Protein AF-A0A7R9WNZ3-F1 (afdb_monomer_lite)

pLDDT: mean 97.0, std 3.62, range [69.5, 98.88]

Structure (mmCIF, N/CA/C/O backbone):
data_AF-A0A7R9WNZ3-F1
#
_entry.id   AF-A0A7R9WNZ3-F1
#
loop_
_atom_site.group_PDB
_atom_site.id
_atom_site.type_symbol
_atom_site.label_atom_id
_atom_site.label_alt_id
_atom_site.label_comp_id
_atom_site.label_asym_id
_atom_site.label_entity_id
_atom_site.label_seq_id
_atom_site.pdbx_PDB_ins_code
_atom_site.Cartn_x
_atom_site.Cartn_y
_atom_site.Cartn_z
_atom_site.occupancy
_atom_site.B_iso_or_equiv
_atom_site.auth_seq_id
_atom_site.auth_comp_id
_atom_site.auth_asym_id
_atom_site.auth_atom_id
_atom_site.pdbx_PDB_model_num
ATOM 1 N N . THR A 1 1 ? -7.523 -6.707 -16.671 1.00 76.31 1 THR A N 1
ATOM 2 C CA . THR A 1 1 ? -6.970 -6.087 -15.456 1.00 76.31 1 THR A CA 1
ATOM 3 C C . THR A 1 1 ? -7.722 -6.603 -14.264 1.00 76.31 1 THR A C 1
ATOM 5 O O . THR A 1 1 ? -8.931 -6.404 -14.202 1.00 76.31 1 THR A O 1
ATOM 8 N N . VAL A 1 2 ? -7.025 -7.262 -13.347 1.00 92.69 2 VAL A N 1
ATOM 9 C CA . VAL A 1 2 ? -7.591 -7.747 -12.084 1.00 92.69 2 VAL A CA 1
ATOM 10 C C . VAL A 1 2 ? -7.198 -6.771 -10.981 1.00 92.69 2 VAL A C 1
ATOM 12 O O . VAL A 1 2 ? -6.026 -6.413 -10.869 1.00 92.69 2 VAL A O 1
ATOM 15 N N . LEU A 1 3 ? -8.175 -6.308 -10.199 1.00 97.06 3 LEU A N 1
ATOM 16 C CA . LEU A 1 3 ? -7.930 -5.499 -9.007 1.00 97.06 3 LEU A CA 1
ATOM 17 C C . LEU A 1 3 ? -7.973 -6.398 -7.770 1.00 97.06 3 LEU A C 1
ATOM 19 O O . LEU A 1 3 ? -8.998 -7.020 -7.504 1.00 97.06 3 LEU A O 1
ATOM 23 N N . THR A 1 4 ? -6.895 -6.397 -6.993 1.00 97.94 4 THR A N 1
ATOM 24 C CA . THR A 1 4 ? -6.799 -7.127 -5.727 1.00 97.94 4 THR A CA 1
ATOM 25 C C . THR A 1 4 ? -6.650 -6.146 -4.573 1.00 97.94 4 THR A C 1
ATOM 27 O O . THR A 1 4 ? -5.689 -5.377 -4.514 1.00 97.94 4 THR A O 1
ATOM 30 N N . VAL A 1 5 ? -7.586 -6.188 -3.627 1.00 98.50 5 VAL A N 1
ATOM 31 C CA . VAL A 1 5 ? -7.481 -5.429 -2.377 1.00 98.50 5 VAL A CA 1
ATOM 32 C C . VAL A 1 5 ? -6.690 -6.255 -1.366 1.00 98.50 5 VAL A C 1
ATOM 34 O O . VAL A 1 5 ? -7.011 -7.418 -1.130 1.00 98.50 5 VAL A O 1
ATOM 37 N N . VAL A 1 6 ? -5.647 -5.665 -0.784 1.00 98.69 6 VAL A N 1
ATOM 38 C CA . VAL A 1 6 ? -4.753 -6.323 0.177 1.00 98.69 6 VAL A CA 1
ATOM 39 C C . VAL A 1 6 ? -4.872 -5.640 1.545 1.00 98.69 6 VAL A C 1
ATOM 41 O O . VAL A 1 6 ? -4.476 -4.481 1.680 1.00 98.69 6 VAL A O 1
ATOM 44 N N . PRO A 1 7 ? -5.454 -6.305 2.559 1.00 98.69 7 PRO A N 1
ATOM 45 C CA . PRO A 1 7 ? -5.658 -5.698 3.867 1.00 98.69 7 PRO A CA 1
ATOM 46 C C . PRO A 1 7 ? -4.369 -5.676 4.679 1.00 98.69 7 PRO A C 1
ATOM 48 O O . PRO A 1 7 ? -3.642 -6.673 4.745 1.00 98.69 7 PRO A O 1
ATOM 51 N N . ASN A 1 8 ? -4.105 -4.541 5.319 1.00 98.69 8 ASN A N 1
ATOM 52 C CA . ASN A 1 8 ? -3.167 -4.483 6.430 1.00 98.69 8 ASN A CA 1
ATOM 53 C C . ASN A 1 8 ? -3.788 -5.145 7.665 1.00 98.69 8 ASN A C 1
ATOM 55 O O . ASN A 1 8 ? -5.006 -5.156 7.839 1.00 98.69 8 ASN A O 1
ATOM 59 N N . THR A 1 9 ? -2.935 -5.722 8.499 1.00 98.19 9 THR A N 1
ATOM 60 C CA . THR A 1 9 ? -3.294 -6.378 9.758 1.00 98.19 9 THR A CA 1
ATOM 61 C C . THR A 1 9 ? -2.233 -6.069 10.806 1.00 98.19 9 THR A C 1
ATOM 63 O O . THR A 1 9 ? -1.134 -5.627 10.459 1.00 98.19 9 THR A O 1
ATOM 66 N N . ASP A 1 10 ? -2.489 -6.427 12.064 1.00 97.00 10 ASP A N 1
ATOM 67 C CA . ASP A 1 10 ? -1.538 -6.239 13.168 1.00 97.00 10 ASP A CA 1
ATOM 68 C C . ASP A 1 10 ? -0.131 -6.783 12.851 1.00 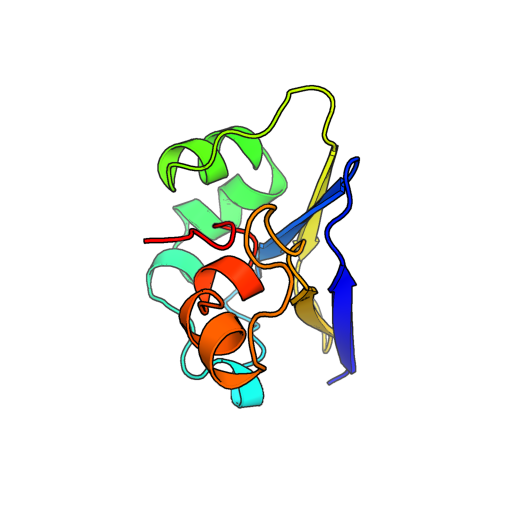97.00 10 ASP A C 1
ATOM 70 O O . ASP A 1 10 ? 0.885 -6.216 13.255 1.00 97.00 10 ASP A O 1
ATOM 74 N N . THR A 1 11 ? -0.056 -7.862 12.065 1.00 98.12 11 THR A N 1
ATOM 75 C CA . THR A 1 11 ? 1.186 -8.569 11.725 1.00 98.12 11 THR A CA 1
ATOM 76 C C . THR A 1 11 ? 1.701 -8.302 10.312 1.00 98.12 11 THR A C 1
ATOM 78 O O . THR A 1 11 ? 2.838 -8.678 10.007 1.00 98.12 11 THR A O 1
ATOM 81 N N . THR A 1 12 ? 0.914 -7.672 9.433 1.00 98.62 12 THR A N 1
ATOM 82 C CA . THR A 1 12 ? 1.266 -7.490 8.015 1.00 98.62 12 THR A CA 1
ATOM 83 C C . THR A 1 12 ? 0.936 -6.087 7.524 1.00 98.62 12 THR A C 1
ATOM 85 O O . THR A 1 12 ? -0.205 -5.644 7.579 1.00 98.62 12 THR A O 1
ATOM 88 N N . HIS A 1 13 ? 1.931 -5.411 6.959 1.00 98.81 13 HIS A N 1
ATOM 89 C CA . HIS A 1 13 ? 1.772 -4.154 6.236 1.00 98.81 13 HIS A CA 1
ATOM 90 C C . HIS A 1 13 ? 2.054 -4.371 4.750 1.00 98.81 13 HIS A C 1
ATOM 92 O O . HIS A 1 13 ? 3.086 -4.930 4.383 1.00 98.81 13 HIS A O 1
ATOM 98 N N . ASN A 1 14 ? 1.156 -3.933 3.880 1.00 98.88 14 ASN A N 1
ATOM 99 C CA . ASN A 1 14 ? 1.294 -4.070 2.436 1.00 98.88 14 ASN A CA 1
ATOM 100 C C . ASN A 1 14 ? 1.800 -2.761 1.827 1.00 98.88 14 ASN A C 1
ATOM 102 O O . ASN A 1 14 ? 1.425 -1.683 2.273 1.00 98.88 14 ASN A O 1
ATOM 106 N N . ILE A 1 15 ? 2.619 -2.858 0.783 1.00 98.62 15 ILE A N 1
ATOM 107 C CA . ILE A 1 15 ? 3.080 -1.727 -0.032 1.00 98.62 15 ILE A CA 1
ATOM 108 C C . ILE A 1 15 ? 3.017 -2.116 -1.508 1.00 98.62 15 ILE A C 1
ATOM 110 O O . ILE A 1 15 ? 3.273 -3.268 -1.861 1.00 98.62 15 ILE A O 1
ATOM 114 N N . ILE A 1 16 ? 2.660 -1.172 -2.376 1.00 98.62 16 ILE A N 1
ATOM 115 C CA . ILE A 1 16 ? 2.476 -1.420 -3.811 1.00 98.62 16 ILE A CA 1
ATOM 116 C C . ILE A 1 16 ? 3.577 -0.731 -4.609 1.00 98.62 16 ILE A C 1
ATOM 118 O O . ILE A 1 16 ? 3.874 0.442 -4.396 1.00 98.62 16 ILE A O 1
ATOM 122 N N . VAL A 1 17 ? 4.138 -1.424 -5.593 1.00 98.69 17 VAL A N 1
ATOM 123 C CA . VAL A 1 17 ? 5.123 -0.879 -6.536 1.00 98.69 17 VAL A CA 1
ATOM 124 C C . VAL A 1 17 ? 4.849 -1.412 -7.940 1.00 98.69 17 VAL A C 1
ATOM 126 O O . VAL A 1 17 ? 4.116 -2.379 -8.111 1.00 98.69 17 VAL A O 1
ATOM 129 N N . CYS A 1 18 ? 5.406 -0.762 -8.956 1.00 98.44 18 CYS A N 1
ATOM 130 C CA . CYS A 1 18 ? 5.594 -1.354 -10.273 1.00 98.44 18 CYS A CA 1
ATOM 131 C C . CYS A 1 18 ? 7.066 -1.196 -10.637 1.00 98.44 18 CYS A C 1
ATOM 133 O O . CYS A 1 18 ? 7.494 -0.135 -11.097 1.00 98.44 18 CYS A O 1
ATOM 135 N N . THR A 1 19 ? 7.865 -2.230 -10.396 1.00 98.31 19 THR A N 1
ATOM 136 C CA . THR A 1 19 ? 9.324 -2.138 -10.545 1.00 98.31 19 THR A CA 1
ATOM 137 C C . THR A 1 19 ? 9.728 -1.854 -11.994 1.00 98.31 19 THR A C 1
ATOM 139 O O . THR A 1 19 ? 10.677 -1.107 -12.245 1.00 98.31 19 THR A O 1
ATOM 142 N N . LEU A 1 20 ? 8.959 -2.353 -12.966 1.00 97.69 20 LEU A N 1
ATOM 143 C CA . LEU A 1 20 ? 9.256 -2.232 -14.396 1.00 97.69 20 LEU A CA 1
ATOM 144 C C . LEU A 1 20 ? 8.853 -0.886 -15.009 1.00 97.69 20 LEU A C 1
ATOM 146 O O . LEU A 1 20 ? 9.516 -0.421 -15.936 1.00 97.69 20 LEU A O 1
ATOM 150 N N . CYS A 1 21 ? 7.810 -0.233 -14.496 1.00 96.50 21 CYS A N 1
ATOM 151 C CA . CYS A 1 21 ? 7.331 1.032 -15.050 1.00 96.50 21 CYS A CA 1
ATOM 152 C C . CYS A 1 21 ? 6.542 1.861 -14.029 1.00 96.50 21 CYS A C 1
ATOM 154 O O . CYS A 1 21 ? 7.128 2.646 -13.288 1.00 96.50 21 CYS A O 1
ATOM 156 N N . SER A 1 22 ? 5.214 1.750 -14.050 1.00 97.06 22 SER A N 1
ATOM 157 C CA . SER A 1 22 ? 4.285 2.606 -13.309 1.00 97.06 22 SER A CA 1
ATOM 158 C C . SER A 1 22 ? 2.851 2.052 -13.265 1.00 97.06 22 SER A C 1
ATOM 160 O O . SER A 1 22 ? 1.905 2.819 -13.090 1.00 97.06 22 SER A O 1
ATOM 162 N N . CYS A 1 23 ? 2.664 0.738 -13.448 1.00 97.62 23 CYS A N 1
ATOM 163 C CA . CYS A 1 23 ? 1.357 0.080 -13.375 1.00 97.62 23 CYS A CA 1
ATOM 164 C C . CYS A 1 23 ? 0.627 0.446 -12.077 1.00 97.62 23 CYS A C 1
ATOM 166 O O . CYS A 1 23 ? 1.131 0.197 -10.990 1.00 97.62 23 CYS A O 1
ATOM 168 N N . TYR A 1 24 ? -0.564 1.030 -12.204 1.00 97.12 24 TYR A N 1
ATOM 169 C CA . TYR A 1 24 ? -1.261 1.705 -11.110 1.00 97.12 24 TYR A CA 1
ATOM 170 C C . TYR A 1 24 ? -2.787 1.622 -11.305 1.00 97.12 24 TYR A C 1
ATOM 172 O O . TYR A 1 24 ? -3.228 1.624 -12.461 1.00 97.12 24 TYR A O 1
ATOM 180 N N . PRO A 1 25 ? -3.614 1.526 -10.242 1.00 96.19 25 PRO A N 1
ATOM 181 C CA . PRO A 1 25 ? -5.079 1.501 -10.350 1.00 96.19 25 PRO A CA 1
ATOM 182 C C . PRO A 1 25 ? -5.650 2.905 -10.634 1.00 96.19 25 PRO A C 1
ATOM 184 O O . PRO A 1 25 ? -6.381 3.481 -9.827 1.00 96.19 25 PRO A O 1
ATOM 187 N N . SER A 1 26 ? -5.320 3.484 -11.790 1.00 95.31 26 SER A N 1
ATOM 188 C CA . SER A 1 26 ? -5.632 4.886 -12.102 1.00 95.31 26 SER A CA 1
ATOM 189 C C . SER A 1 26 ? -7.124 5.210 -12.175 1.00 95.31 26 SER A C 1
ATOM 191 O O . SER A 1 26 ? -7.511 6.333 -11.869 1.00 95.31 26 SER A O 1
ATOM 193 N N . GLY A 1 27 ? -7.969 4.232 -12.512 1.00 94.25 27 GLY A N 1
ATOM 194 C CA . GLY A 1 27 ? -9.426 4.397 -12.480 1.00 94.25 27 GLY A CA 1
ATOM 195 C C . GLY A 1 27 ? -9.996 4.647 -11.078 1.00 94.25 27 GLY A C 1
ATOM 196 O O . GLY A 1 27 ? -11.094 5.176 -10.971 1.00 94.25 27 GLY A O 1
ATOM 197 N N . LEU A 1 28 ? -9.255 4.298 -10.018 1.00 95.19 28 LEU A N 1
ATOM 198 C CA . LEU A 1 28 ? -9.651 4.527 -8.624 1.00 95.19 28 LEU A CA 1
ATOM 199 C C . LEU A 1 28 ? -8.862 5.660 -7.967 1.00 95.19 28 LEU A C 1
ATOM 201 O O . LEU A 1 28 ? -9.425 6.440 -7.207 1.00 95.19 28 LEU A O 1
ATOM 205 N N . LEU A 1 29 ? -7.558 5.746 -8.241 1.00 96.44 29 LEU A N 1
ATOM 206 C CA . LEU A 1 29 ? -6.654 6.647 -7.521 1.00 96.44 29 LEU A CA 1
ATOM 207 C C . LEU A 1 29 ? -6.135 7.826 -8.363 1.00 96.44 29 LEU A C 1
ATOM 209 O O . LEU A 1 29 ? -5.312 8.613 -7.893 1.00 96.44 29 LEU A O 1
ATOM 213 N N . GLY A 1 30 ? -6.581 7.950 -9.614 1.00 95.56 30 GLY A N 1
ATOM 214 C CA . GLY A 1 30 ? -6.139 8.994 -10.533 1.00 95.56 30 GLY A CA 1
ATOM 215 C C . GLY A 1 30 ? -4.726 8.765 -11.078 1.00 95.56 30 GLY A C 1
ATOM 216 O O . GLY A 1 30 ? -4.298 7.640 -11.339 1.00 95.56 30 GLY A O 1
ATOM 217 N N . ILE A 1 31 ? -3.989 9.851 -11.313 1.00 95.62 31 ILE A N 1
ATOM 218 C CA . ILE A 1 31 ? -2.646 9.783 -11.902 1.00 95.62 31 ILE A CA 1
ATOM 219 C C . ILE A 1 31 ? -1.628 9.357 -10.839 1.00 95.62 31 ILE A C 1
ATOM 221 O O . ILE A 1 31 ? -1.556 9.940 -9.756 1.00 95.62 31 ILE A O 1
ATOM 225 N N . ALA A 1 32 ? -0.788 8.377 -11.186 1.00 97.12 32 ALA A N 1
ATOM 226 C CA . ALA A 1 32 ? 0.293 7.924 -10.320 1.00 97.12 32 ALA A CA 1
ATOM 227 C C . ALA A 1 32 ? 1.242 9.089 -9.957 1.00 97.12 32 ALA A C 1
ATOM 229 O O . ALA A 1 32 ? 1.701 9.812 -10.859 1.00 97.12 32 ALA A O 1
ATOM 230 N N . PRO A 1 33 ? 1.581 9.266 -8.666 1.00 97.75 33 PRO A N 1
ATOM 231 C CA . PRO A 1 33 ? 2.451 10.351 -8.232 1.00 97.75 33 PRO A CA 1
ATOM 232 C C . PRO A 1 33 ? 3.863 10.230 -8.815 1.00 97.75 33 PRO A C 1
ATOM 234 O O . PRO A 1 33 ? 4.310 9.151 -9.207 1.00 97.75 33 PRO A O 1
ATOM 237 N N . ALA A 1 34 ? 4.587 11.352 -8.869 1.00 98.25 34 ALA A N 1
ATOM 238 C CA . ALA A 1 34 ? 5.941 11.396 -9.424 1.00 98.25 34 ALA A CA 1
ATOM 239 C C . ALA A 1 34 ? 6.897 10.423 -8.711 1.00 98.25 34 ALA A C 1
ATOM 241 O O . ALA A 1 34 ? 7.620 9.689 -9.383 1.00 98.25 34 ALA A O 1
ATOM 242 N N . TRP A 1 35 ? 6.825 10.349 -7.378 1.00 98.25 35 TRP A N 1
ATOM 243 C CA . TRP A 1 35 ? 7.654 9.449 -6.571 1.00 98.25 35 TRP A CA 1
ATOM 244 C C . TRP A 1 35 ? 7.404 7.967 -6.884 1.00 98.25 35 TRP A C 1
ATOM 246 O O . TRP A 1 35 ? 8.345 7.187 -6.909 1.00 98.25 35 TRP A O 1
ATOM 256 N N . TYR A 1 36 ? 6.172 7.569 -7.218 1.00 98.56 36 TYR A N 1
ATOM 257 C CA . TYR A 1 36 ? 5.849 6.166 -7.521 1.00 98.56 36 TYR A CA 1
ATOM 258 C C . TYR A 1 36 ? 6.536 5.686 -8.805 1.00 98.56 36 TYR A C 1
ATOM 260 O O . TYR A 1 36 ? 6.899 4.520 -8.943 1.00 98.56 36 TYR A O 1
ATOM 268 N N . LYS A 1 37 ? 6.732 6.610 -9.752 1.00 98.31 37 LYS A N 1
ATOM 269 C CA . LYS A 1 37 ? 7.394 6.368 -11.041 1.00 98.31 37 LYS A CA 1
ATOM 270 C C . LYS A 1 37 ? 8.919 6.479 -10.950 1.00 98.31 37 LYS A C 1
ATOM 272 O O . LYS A 1 37 ? 9.609 6.125 -11.909 1.00 98.31 37 LYS A O 1
ATOM 277 N N . SER A 1 38 ? 9.435 7.006 -9.839 1.00 98.50 38 SER A N 1
ATOM 278 C CA . SER A 1 38 ? 10.851 7.312 -9.670 1.00 98.50 38 SER A CA 1
ATOM 279 C C . SER A 1 38 ? 11.682 6.033 -9.594 1.00 98.50 38 SER A C 1
ATOM 281 O O . SER A 1 38 ? 11.207 4.973 -9.174 1.00 98.50 38 SER A O 1
ATOM 283 N N . ARG A 1 39 ? 12.943 6.117 -10.030 1.00 98.00 39 ARG A N 1
ATOM 284 C CA . ARG A 1 39 ? 13.847 4.963 -10.001 1.00 98.00 39 ARG A CA 1
ATOM 285 C C . ARG A 1 39 ? 14.119 4.535 -8.564 1.00 98.00 39 ARG A C 1
ATOM 287 O O . ARG A 1 39 ? 14.157 3.342 -8.294 1.00 98.00 39 ARG A O 1
ATOM 294 N N . GLU A 1 40 ? 14.246 5.509 -7.670 1.00 98.19 40 GLU A N 1
ATOM 295 C CA . GLU A 1 40 ? 14.515 5.342 -6.245 1.00 98.19 40 GLU A CA 1
ATOM 296 C C . GLU A 1 40 ? 13.437 4.471 -5.603 1.00 98.19 40 GLU A C 1
ATOM 298 O O . GLU A 1 40 ? 13.763 3.439 -5.021 1.00 98.19 40 GLU A O 1
ATOM 303 N N . TYR A 1 41 ? 12.156 4.813 -5.777 1.00 98.56 41 TYR A N 1
ATOM 304 C CA . TYR A 1 41 ? 11.066 4.001 -5.237 1.00 98.56 41 TYR A CA 1
ATOM 305 C C . TYR A 1 41 ? 11.039 2.607 -5.873 1.00 98.56 41 TYR A C 1
ATOM 307 O O . TYR A 1 41 ? 11.045 1.593 -5.174 1.00 98.56 41 TYR A O 1
ATOM 315 N N . ARG A 1 42 ? 11.084 2.546 -7.209 1.00 98.56 42 ARG A N 1
ATOM 316 C CA . ARG A 1 42 ? 10.949 1.296 -7.970 1.00 98.56 42 ARG A CA 1
ATOM 317 C C . ARG A 1 42 ? 12.041 0.274 -7.669 1.00 98.56 42 ARG A C 1
ATOM 319 O O . ARG A 1 42 ? 11.741 -0.913 -7.617 1.00 98.56 42 ARG A O 1
ATOM 326 N N . SER A 1 43 ? 13.289 0.699 -7.473 1.00 97.69 43 SER A N 1
ATOM 327 C CA . SER A 1 43 ? 14.389 -0.228 -7.182 1.00 97.69 43 SER A CA 1
ATOM 328 C C . SER A 1 43 ? 14.501 -0.591 -5.703 1.00 97.69 43 SER A C 1
ATOM 330 O O . SER A 1 43 ? 15.027 -1.655 -5.380 1.00 97.69 43 SER A O 1
ATOM 332 N N . ARG A 1 44 ? 14.051 0.288 -4.797 1.00 98.56 44 ARG A N 1
ATOM 333 C CA . ARG A 1 44 ? 14.270 0.128 -3.351 1.00 98.56 44 ARG A CA 1
ATOM 334 C C . ARG A 1 44 ? 13.082 -0.491 -2.629 1.00 98.56 44 ARG A C 1
ATOM 336 O O . ARG A 1 44 ? 13.306 -1.267 -1.706 1.00 98.56 44 ARG A O 1
ATOM 343 N N . ALA A 1 45 ? 11.845 -0.241 -3.067 1.00 98.31 45 ALA A N 1
ATOM 344 C CA . ALA A 1 45 ? 10.646 -0.742 -2.388 1.00 98.31 45 ALA A CA 1
ATOM 345 C C . ALA A 1 45 ? 10.635 -2.274 -2.237 1.00 98.31 45 ALA A C 1
ATOM 347 O O . ALA A 1 45 ? 10.168 -2.779 -1.225 1.00 98.31 45 ALA A O 1
ATOM 348 N N . VAL A 1 46 ? 11.199 -3.018 -3.195 1.00 97.88 46 VAL A N 1
ATOM 349 C CA . VAL A 1 46 ? 11.303 -4.490 -3.132 1.00 97.88 46 VAL A CA 1
ATOM 350 C C . VAL A 1 46 ? 12.498 -5.009 -2.326 1.00 97.88 46 VAL A C 1
ATOM 352 O O . VAL A 1 46 ? 12.491 -6.163 -1.911 1.00 97.88 46 VAL A O 1
ATOM 355 N N . ARG A 1 47 ? 13.534 -4.189 -2.113 1.00 98.19 47 ARG A N 1
ATOM 356 C CA . ARG A 1 47 ? 14.807 -4.609 -1.500 1.00 98.19 47 ARG A CA 1
ATOM 357 C C . ARG A 1 47 ? 14.937 -4.153 -0.051 1.00 98.19 47 ARG A C 1
ATOM 359 O O . ARG A 1 47 ? 15.412 -4.901 0.794 1.00 98.19 47 ARG A O 1
ATOM 366 N N . GLU A 1 48 ? 14.531 -2.923 0.226 1.00 98.44 48 GLU A N 1
ATOM 367 C CA . GLU A 1 48 ? 14.651 -2.277 1.531 1.00 98.44 48 GLU A CA 1
ATOM 368 C C . GLU A 1 48 ? 13.373 -1.502 1.907 1.00 98.44 48 GLU A C 1
ATOM 370 O O . GLU A 1 48 ? 13.433 -0.320 2.258 1.00 98.44 48 GLU A O 1
ATOM 375 N N . PRO A 1 49 ? 12.191 -2.152 1.878 1.00 98.50 49 PRO A N 1
ATOM 376 C CA . PRO A 1 49 ? 10.906 -1.483 2.082 1.00 98.50 49 PRO A CA 1
ATOM 377 C C . PRO A 1 49 ? 10.825 -0.705 3.398 1.00 98.50 49 PRO A C 1
ATOM 379 O O . PRO A 1 49 ? 10.256 0.379 3.423 1.00 98.50 49 PRO A O 1
ATOM 382 N N . ARG A 1 50 ? 11.426 -1.207 4.488 1.00 98.50 50 ARG A N 1
ATOM 383 C CA . ARG A 1 50 ? 11.454 -0.491 5.778 1.00 98.50 50 ARG A CA 1
ATOM 384 C C . ARG A 1 50 ? 12.176 0.851 5.685 1.00 98.50 50 ARG A C 1
ATOM 386 O O . ARG A 1 50 ? 11.686 1.830 6.233 1.00 98.50 50 ARG A O 1
ATOM 393 N N . SER A 1 51 ? 13.313 0.897 4.989 1.00 98.56 51 SER A N 1
ATOM 394 C CA . SER A 1 51 ? 14.061 2.143 4.808 1.00 98.56 51 SER A CA 1
ATOM 395 C C . SER A 1 51 ? 13.282 3.123 3.938 1.00 98.56 51 SER A C 1
ATOM 397 O O . SER A 1 51 ? 13.227 4.303 4.260 1.00 98.56 51 SER A O 1
ATOM 399 N N . VAL A 1 52 ? 12.633 2.636 2.874 1.00 98.62 52 VAL A N 1
ATOM 400 C CA . VAL A 1 52 ? 11.763 3.473 2.037 1.00 98.62 52 VAL A CA 1
ATOM 401 C C . VAL A 1 52 ? 10.618 4.051 2.869 1.00 98.62 52 VAL A C 1
ATOM 403 O O . VAL A 1 52 ? 10.427 5.259 2.872 1.00 98.62 52 VAL A O 1
ATOM 406 N N . LEU A 1 53 ? 9.889 3.229 3.630 1.00 98.69 53 LEU A N 1
ATOM 407 C CA . LEU A 1 53 ? 8.793 3.706 4.485 1.00 98.69 53 LEU A CA 1
ATOM 408 C C . LEU A 1 53 ? 9.266 4.716 5.540 1.00 98.69 53 LEU A C 1
ATOM 410 O O . LEU A 1 53 ? 8.589 5.714 5.775 1.00 98.69 53 LEU A O 1
ATOM 414 N N . SER A 1 54 ? 10.455 4.509 6.112 1.00 98.38 54 SER A N 1
ATOM 415 C CA . SER A 1 54 ? 11.085 5.463 7.028 1.00 98.38 54 SER A CA 1
ATOM 416 C C . SER A 1 54 ? 11.273 6.846 6.393 1.00 98.38 54 SER A C 1
ATOM 418 O O . SER A 1 54 ? 11.061 7.852 7.063 1.00 98.38 54 SER A O 1
ATOM 420 N N . GLU A 1 55 ? 11.631 6.917 5.109 1.00 98.25 55 GLU A N 1
ATOM 421 C CA . GLU A 1 55 ? 11.770 8.181 4.364 1.00 98.25 55 GLU A CA 1
ATOM 422 C C . GLU A 1 55 ? 10.419 8.857 4.085 1.00 98.25 55 GLU A C 1
ATOM 424 O O . GLU A 1 55 ? 10.349 10.082 4.036 1.00 98.25 55 GLU A O 1
ATOM 429 N N . PHE A 1 56 ? 9.333 8.081 3.985 1.00 98.06 56 PHE A N 1
ATOM 430 C CA . PHE A 1 56 ? 7.955 8.597 3.993 1.00 98.06 56 PHE A CA 1
ATOM 431 C C . PHE A 1 56 ? 7.473 9.005 5.401 1.00 98.06 56 PHE A C 1
ATOM 433 O O . PHE A 1 56 ? 6.345 9.473 5.562 1.00 98.06 56 PHE A O 1
ATOM 440 N N . GLY A 1 57 ? 8.306 8.836 6.433 1.00 98.00 57 GLY A N 1
ATOM 441 C CA . GLY A 1 57 ? 7.961 9.130 7.824 1.00 98.00 57 GLY A CA 1
ATOM 442 C C . GLY A 1 57 ? 7.126 8.042 8.507 1.00 98.00 57 GLY A C 1
ATOM 443 O O . GLY A 1 57 ? 6.541 8.301 9.559 1.00 98.00 57 GLY A O 1
ATOM 444 N N . LEU A 1 58 ? 7.055 6.835 7.935 1.00 98.06 58 LEU A N 1
ATOM 445 C CA . LEU A 1 58 ? 6.354 5.688 8.509 1.00 98.06 58 LEU A CA 1
ATOM 446 C C . LEU A 1 58 ? 7.348 4.685 9.106 1.00 98.06 58 LEU A C 1
ATOM 448 O O . LEU A 1 58 ? 8.007 3.929 8.393 1.00 98.06 58 LEU A O 1
ATOM 452 N N . GLN A 1 59 ? 7.409 4.642 10.437 1.00 98.00 59 GLN A N 1
ATOM 453 C CA . GLN A 1 59 ? 8.140 3.613 11.175 1.00 98.00 59 GLN A CA 1
ATOM 454 C C . GLN A 1 59 ? 7.191 2.479 11.551 1.00 98.00 59 GLN A C 1
ATOM 456 O O . GLN A 1 59 ? 6.189 2.701 12.227 1.00 98.00 59 GLN A O 1
ATOM 461 N N . LEU A 1 60 ? 7.515 1.258 11.131 1.00 96.94 60 LEU A N 1
ATOM 462 C CA . LEU A 1 60 ? 6.755 0.063 11.495 1.00 96.94 60 LEU A CA 1
ATOM 463 C C . LEU A 1 60 ? 7.533 -0.769 12.518 1.00 96.94 60 LEU A C 1
ATOM 465 O O . LEU A 1 60 ? 8.753 -0.902 12.369 1.00 96.94 60 LEU A O 1
ATOM 469 N N . PRO A 1 61 ? 6.855 -1.407 13.492 1.00 96.81 61 PRO A N 1
ATOM 470 C CA . PRO A 1 61 ? 7.495 -2.350 14.400 1.00 96.81 61 PRO A CA 1
ATOM 471 C C . PRO A 1 61 ? 8.292 -3.416 13.640 1.00 96.81 61 PRO A C 1
ATOM 473 O O . PRO A 1 61 ? 7.874 -3.891 12.577 1.00 96.81 61 PRO A O 1
ATOM 476 N N . SER A 1 62 ? 9.429 -3.833 14.198 1.00 96.19 62 SER A N 1
ATOM 477 C CA . SER A 1 62 ? 10.286 -4.865 13.595 1.00 96.19 62 SER A CA 1
ATOM 478 C C . SER A 1 62 ? 9.550 -6.196 13.403 1.00 96.19 62 SER A C 1
ATOM 480 O O . SER A 1 62 ? 9.776 -6.880 12.406 1.00 96.19 62 SER A O 1
ATOM 482 N N . ALA A 1 63 ? 8.623 -6.517 14.311 1.00 97.31 63 ALA A N 1
ATOM 483 C CA . ALA A 1 63 ? 7.786 -7.712 14.258 1.00 97.31 63 ALA A CA 1
ATOM 484 C C . ALA A 1 63 ? 6.708 -7.672 13.156 1.00 97.31 63 ALA A C 1
ATOM 486 O O . ALA A 1 63 ? 6.267 -8.725 12.702 1.00 97.31 63 ALA A O 1
ATOM 487 N N . LYS A 1 64 ? 6.290 -6.484 12.695 1.00 97.88 64 LYS A N 1
ATOM 488 C CA . LYS A 1 64 ? 5.252 -6.347 11.663 1.00 97.88 64 LYS A CA 1
ATOM 489 C C . LYS A 1 64 ? 5.855 -6.618 10.292 1.00 97.88 64 LYS A C 1
ATOM 491 O O . LYS A 1 64 ? 6.707 -5.855 9.844 1.00 97.88 64 LYS A O 1
ATOM 496 N N . SER A 1 65 ? 5.462 -7.705 9.636 1.00 98.38 65 SER A N 1
ATOM 497 C CA . SER A 1 65 ? 5.982 -8.080 8.318 1.00 98.38 65 SER A CA 1
ATOM 498 C C . SER A 1 65 ? 5.584 -7.056 7.251 1.00 98.38 65 SER A C 1
ATOM 500 O O . SER A 1 65 ? 4.507 -6.467 7.330 1.00 98.38 65 SER A O 1
ATOM 502 N N . ILE A 1 66 ? 6.442 -6.838 6.250 1.00 98.69 66 ILE A N 1
ATOM 503 C CA . ILE A 1 66 ? 6.097 -6.010 5.088 1.00 98.69 66 ILE A CA 1
ATOM 504 C C . ILE A 1 66 ? 5.972 -6.902 3.864 1.00 98.69 66 ILE A C 1
ATOM 506 O O . ILE A 1 66 ? 6.910 -7.623 3.521 1.00 98.69 66 ILE A O 1
ATOM 510 N N . ARG A 1 67 ? 4.828 -6.819 3.186 1.00 98.75 67 ARG A N 1
ATOM 511 C CA . ARG A 1 67 ? 4.571 -7.496 1.919 1.00 98.75 67 ARG A CA 1
ATOM 512 C C . ARG A 1 67 ? 4.545 -6.482 0.784 1.00 98.75 67 ARG A C 1
ATOM 514 O O . ARG A 1 67 ? 3.691 -5.600 0.740 1.00 98.75 67 ARG A O 1
ATOM 521 N N . VAL A 1 68 ? 5.486 -6.631 -0.138 1.00 98.69 68 VAL A N 1
ATOM 522 C CA . VAL A 1 68 ? 5.594 -5.780 -1.323 1.00 98.69 68 VAL A CA 1
ATOM 523 C C . VAL A 1 68 ? 4.857 -6.450 -2.476 1.00 98.69 68 VAL A C 1
ATOM 525 O O . VAL A 1 68 ? 5.159 -7.590 -2.822 1.00 98.69 68 VAL A O 1
ATOM 528 N N . HIS A 1 69 ? 3.901 -5.741 -3.069 1.00 98.38 69 HIS A N 1
ATOM 529 C CA . HIS A 1 69 ? 3.145 -6.190 -4.234 1.00 98.38 69 HIS A CA 1
ATOM 530 C C . HIS A 1 69 ? 3.655 -5.471 -5.475 1.00 98.38 69 HIS A C 1
ATOM 532 O O . HIS A 1 69 ? 3.437 -4.268 -5.640 1.00 98.38 69 HIS A O 1
ATOM 538 N N . ASP A 1 70 ? 4.348 -6.208 -6.339 1.00 98.12 70 ASP A N 1
ATOM 539 C CA . ASP A 1 70 ? 4.821 -5.689 -7.617 1.00 98.12 70 ASP A CA 1
ATOM 540 C C . ASP A 1 70 ? 3.748 -5.873 -8.697 1.00 98.12 70 ASP A C 1
ATOM 542 O O . ASP A 1 70 ? 3.355 -6.990 -9.040 1.00 98.12 70 ASP A O 1
ATOM 546 N N . SER A 1 71 ? 3.261 -4.756 -9.226 1.00 97.25 71 SER A N 1
ATOM 547 C CA . SER A 1 71 ? 2.211 -4.681 -10.238 1.00 97.25 71 SER A CA 1
ATOM 548 C C . SER A 1 71 ? 2.774 -5.087 -11.598 1.00 97.25 71 SER A C 1
ATOM 550 O O . SER A 1 71 ? 3.091 -4.249 -12.449 1.00 97.25 71 SER A O 1
ATOM 552 N N . THR A 1 72 ? 2.911 -6.395 -11.781 1.00 94.31 72 THR A N 1
ATOM 553 C CA . THR A 1 72 ? 3.329 -7.039 -13.025 1.00 94.31 72 THR A CA 1
ATOM 554 C C . THR A 1 72 ? 2.113 -7.552 -13.799 1.00 94.31 72 THR A C 1
ATOM 556 O O . THR A 1 72 ? 1.023 -7.722 -13.247 1.00 94.31 72 THR A O 1
ATOM 559 N N . ALA A 1 73 ? 2.284 -7.747 -15.109 1.00 92.44 73 ALA A N 1
ATOM 560 C CA . ALA A 1 73 ? 1.206 -8.138 -16.016 1.00 92.44 73 ALA A CA 1
ATOM 561 C C . ALA A 1 73 ? -0.044 -7.232 -15.871 1.00 92.44 73 ALA A C 1
ATOM 563 O O . ALA A 1 73 ? 0.043 -5.997 -15.878 1.00 92.44 73 ALA A O 1
ATOM 564 N N . ASP A 1 74 ? -1.223 -7.834 -15.760 1.00 91.38 74 ASP A N 1
ATOM 565 C CA . ASP A 1 74 ? -2.511 -7.150 -15.711 1.00 91.38 74 ASP A CA 1
ATOM 566 C C . ASP A 1 74 ? -3.067 -6.973 -14.285 1.00 91.38 74 ASP A C 1
ATOM 568 O O . ASP A 1 74 ? -4.215 -6.550 -14.126 1.00 91.38 74 ASP A O 1
ATOM 572 N N . HIS A 1 75 ? -2.271 -7.250 -13.248 1.00 94.12 75 HIS A N 1
ATOM 573 C CA . HIS A 1 75 ? -2.693 -7.107 -11.856 1.00 94.12 75 HIS A CA 1
ATOM 574 C C . HIS A 1 75 ? -2.510 -5.674 -11.353 1.00 94.12 75 HIS A C 1
ATOM 576 O O . HIS A 1 75 ? -1.515 -4.999 -11.642 1.00 94.12 75 HIS A O 1
ATOM 582 N N . ARG A 1 76 ? -3.493 -5.186 -10.597 1.00 97.44 76 ARG A N 1
ATOM 583 C CA . ARG A 1 76 ? -3.448 -3.921 -9.862 1.00 97.44 76 ARG A CA 1
ATOM 584 C C . ARG A 1 76 ? -3.817 -4.188 -8.416 1.00 97.44 76 ARG A C 1
ATOM 586 O O . ARG A 1 76 ? -4.703 -4.990 -8.142 1.00 97.44 76 ARG A O 1
ATOM 593 N N . TYR A 1 77 ? -3.157 -3.485 -7.511 1.00 98.25 77 TYR A N 1
ATOM 594 C CA . TYR A 1 77 ? -3.374 -3.642 -6.082 1.00 98.25 77 TYR A CA 1
ATOM 595 C C . TYR A 1 77 ? -3.954 -2.367 -5.480 1.00 98.25 77 TYR A C 1
ATOM 597 O O . TYR A 1 77 ? -3.741 -1.273 -6.006 1.00 98.25 77 TYR A O 1
ATOM 605 N N . LEU A 1 78 ? -4.660 -2.525 -4.367 1.00 98.44 78 LEU A N 1
ATOM 606 C CA . LEU A 1 78 ? -5.086 -1.444 -3.488 1.00 98.44 78 LEU A CA 1
ATOM 607 C C . LEU A 1 78 ? -4.871 -1.896 -2.044 1.00 98.44 78 LEU A C 1
ATOM 609 O O . LEU A 1 78 ? -5.338 -2.971 -1.670 1.00 98.44 78 LEU A O 1
ATOM 613 N N . VAL A 1 79 ? -4.172 -1.105 -1.236 1.00 98.81 79 VAL A N 1
ATOM 614 C CA . VAL A 1 79 ? -4.048 -1.392 0.196 1.00 98.81 79 VAL A CA 1
ATOM 615 C C . VAL A 1 79 ? -5.338 -0.972 0.890 1.00 98.81 79 VAL A C 1
ATOM 617 O O . VAL A 1 79 ? -5.791 0.158 0.719 1.00 98.81 79 VAL A O 1
ATOM 620 N N . LEU A 1 80 ? -5.912 -1.876 1.683 1.00 98.62 80 LEU A N 1
ATOM 621 C CA . LEU A 1 80 ? -6.934 -1.534 2.669 1.00 98.62 80 LEU A CA 1
ATOM 622 C C . LEU A 1 80 ? -6.220 -1.314 4.013 1.00 98.62 80 LEU A C 1
ATOM 624 O O . LEU A 1 80 ? -5.777 -2.296 4.616 1.00 98.62 80 LEU A O 1
ATOM 628 N N . PRO A 1 81 ? -6.023 -0.058 4.454 1.00 98.25 81 PRO A N 1
ATOM 629 C CA . PRO A 1 81 ? -5.333 0.216 5.707 1.00 98.25 81 PRO A CA 1
ATOM 630 C C . PRO A 1 81 ? -6.163 -0.240 6.912 1.00 98.25 81 PRO A C 1
ATOM 632 O O . PRO A 1 81 ? -7.387 -0.350 6.839 1.00 98.25 81 PRO A O 1
ATOM 635 N N . GLU A 1 82 ? -5.487 -0.474 8.035 1.00 97.69 82 GLU A N 1
ATOM 636 C CA . GLU A 1 82 ? -6.153 -0.707 9.316 1.00 97.69 82 GLU A CA 1
ATOM 637 C C . GLU A 1 82 ? -6.891 0.556 9.765 1.00 97.69 82 GLU A C 1
ATOM 639 O O . GLU A 1 82 ? -6.421 1.681 9.558 1.00 97.69 82 GLU A O 1
ATOM 644 N N . ARG A 1 83 ? -8.052 0.362 10.394 1.00 97.19 83 ARG A N 1
ATOM 645 C CA . ARG A 1 83 ? -8.777 1.449 11.046 1.00 97.19 83 ARG A CA 1
ATOM 646 C C . ARG A 1 83 ? -7.985 1.875 12.287 1.00 97.19 83 ARG A C 1
ATOM 648 O O . ARG A 1 83 ? -7.718 1.015 13.123 1.00 97.19 83 ARG A O 1
ATOM 655 N N . PRO A 1 84 ? -7.612 3.155 12.424 1.00 96.19 84 PRO A N 1
ATOM 656 C CA . PRO A 1 84 ? -6.900 3.606 13.609 1.00 96.19 84 PRO A CA 1
ATOM 657 C C . PRO A 1 84 ? -7.836 3.675 14.822 1.00 96.19 84 PRO A C 1
ATOM 659 O O . PRO A 1 84 ? -9.028 3.976 14.687 1.00 96.19 84 PRO A O 1
ATOM 662 N N . GLU A 1 85 ? -7.272 3.420 16.001 1.00 95.69 85 GLU A N 1
ATOM 663 C CA . GLU A 1 85 ? -7.937 3.635 17.291 1.00 95.69 85 GLU A CA 1
ATOM 664 C C . GLU A 1 85 ? -8.399 5.094 17.432 1.00 95.69 85 GLU A C 1
ATOM 666 O O . GLU A 1 85 ? -7.793 6.008 16.864 1.00 95.69 85 GLU A O 1
ATOM 671 N N . GLY A 1 86 ? -9.480 5.326 18.180 1.00 96.19 86 GLY A N 1
ATOM 672 C CA . GLY A 1 86 ? -10.040 6.666 18.388 1.00 96.19 86 GLY A CA 1
ATOM 673 C C . GLY A 1 86 ? -10.987 7.126 17.277 1.00 96.19 86 GLY A C 1
ATOM 674 O O . GLY A 1 86 ? -11.470 8.258 17.305 1.00 96.19 86 GLY A O 1
ATOM 675 N N . THR A 1 87 ? -11.267 6.263 16.295 1.00 97.38 87 THR A N 1
ATOM 676 C CA . THR A 1 87 ? -12.267 6.522 15.248 1.00 97.38 87 THR A CA 1
ATOM 677 C C . THR A 1 87 ? -13.589 5.807 15.504 1.00 97.38 87 THR A C 1
ATOM 679 O O . THR A 1 87 ? -14.425 5.718 14.606 1.00 97.38 87 THR A O 1
ATOM 682 N N . GLU A 1 88 ? -13.804 5.243 16.692 1.00 97.06 88 GLU A N 1
ATOM 683 C CA . GLU A 1 88 ? -15.045 4.560 17.051 1.00 97.06 88 GLU A CA 1
ATOM 684 C C . GLU A 1 88 ? -16.243 5.510 16.893 1.00 97.06 88 GLU A C 1
ATOM 686 O O . GLU A 1 88 ? -16.211 6.666 17.303 1.00 97.06 88 GLU A O 1
ATOM 691 N N . GLY A 1 89 ? -17.314 5.030 16.256 1.00 96.88 89 GLY A N 1
ATOM 692 C CA . GLY A 1 89 ? -18.521 5.830 16.020 1.00 96.88 89 GLY A CA 1
ATOM 693 C C . GLY A 1 89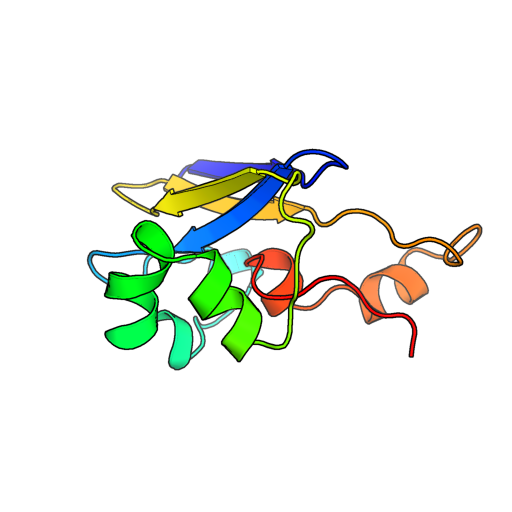 ? -18.419 6.887 14.913 1.00 96.88 89 GLY A C 1
ATOM 694 O O . GLY A 1 89 ? -19.441 7.489 14.596 1.00 96.88 89 GLY A O 1
ATOM 695 N N . TRP A 1 90 ? -17.249 7.082 14.290 1.00 97.94 90 TRP A N 1
ATOM 696 C CA . TRP A 1 90 ? -17.122 7.959 13.122 1.00 97.94 90 TRP A CA 1
ATOM 697 C C . TRP A 1 90 ? -18.022 7.490 11.977 1.00 97.94 90 TRP A C 1
ATOM 699 O O . TRP A 1 90 ? -18.132 6.292 11.694 1.00 97.94 90 TRP A O 1
ATOM 709 N N . SER A 1 91 ? -18.621 8.460 11.299 1.00 97.94 91 SER A N 1
ATOM 710 C CA . SER A 1 91 ? -19.344 8.290 10.045 1.00 97.94 91 SER A CA 1
ATOM 711 C C . SER A 1 91 ? -18.406 7.954 8.882 1.00 97.94 91 SER A C 1
ATOM 713 O O . SER A 1 91 ? -17.196 8.195 8.927 1.00 97.94 91 SER A O 1
ATOM 715 N N . ASP A 1 92 ? -18.983 7.454 7.789 1.00 97.12 92 ASP A N 1
ATOM 716 C CA . ASP A 1 92 ? -18.249 7.191 6.548 1.00 97.12 92 ASP A CA 1
ATOM 717 C C . ASP A 1 92 ? -17.517 8.437 6.030 1.00 97.12 92 ASP A C 1
ATOM 719 O O . ASP A 1 92 ? -16.390 8.337 5.545 1.00 97.12 92 ASP A O 1
ATOM 723 N N . ASP A 1 93 ? -18.129 9.619 6.145 1.00 97.31 93 ASP A N 1
ATOM 724 C CA . ASP A 1 93 ? -17.530 10.867 5.670 1.00 97.31 93 ASP A CA 1
ATOM 725 C C . ASP A 1 93 ? -16.369 11.335 6.551 1.00 97.31 93 ASP A C 1
ATOM 727 O O . ASP A 1 93 ? -15.410 11.910 6.037 1.00 97.31 93 ASP A O 1
ATOM 731 N N . GLU A 1 94 ? -16.404 11.057 7.853 1.00 97.12 94 GLU A N 1
ATOM 732 C CA . GLU A 1 94 ? -15.273 11.308 8.750 1.00 97.12 94 GLU A CA 1
ATOM 733 C C . GLU A 1 94 ? -14.122 10.338 8.459 1.00 97.12 94 GLU A C 1
ATOM 735 O O . GLU A 1 94 ? -12.981 10.770 8.291 1.00 97.12 94 GLU A O 1
ATOM 740 N N . LEU A 1 95 ? -14.415 9.044 8.288 1.00 97.50 95 LEU A N 1
ATOM 741 C CA . LEU A 1 95 ? -13.407 8.040 7.933 1.00 97.50 95 LEU A CA 1
ATOM 742 C C . LEU A 1 95 ? -12.757 8.336 6.577 1.00 97.50 95 LEU A C 1
ATOM 744 O O . LEU A 1 95 ? -11.545 8.201 6.426 1.00 97.50 95 LEU A O 1
ATOM 748 N N . ARG A 1 96 ? -13.521 8.799 5.584 1.00 96.06 96 ARG A N 1
ATOM 749 C CA . ARG A 1 96 ? -12.976 9.167 4.267 1.00 96.06 96 ARG A CA 1
ATOM 750 C C . ARG A 1 96 ? -11.918 10.265 4.339 1.00 96.06 96 ARG A C 1
ATOM 752 O O . ARG A 1 96 ? -11.012 10.254 3.511 1.00 96.06 96 ARG A O 1
ATOM 759 N N . ARG A 1 97 ? -11.989 11.181 5.313 1.00 96.44 97 ARG A N 1
ATOM 760 C CA . ARG A 1 97 ? -11.019 12.287 5.453 1.00 96.44 97 ARG A CA 1
ATOM 761 C C . ARG A 1 97 ? -9.614 11.803 5.798 1.00 96.44 97 ARG A C 1
ATOM 763 O O . ARG A 1 97 ? -8.648 12.444 5.401 1.00 96.44 97 ARG A O 1
ATOM 770 N N . ILE A 1 98 ? -9.499 10.667 6.485 1.00 97.25 98 ILE A 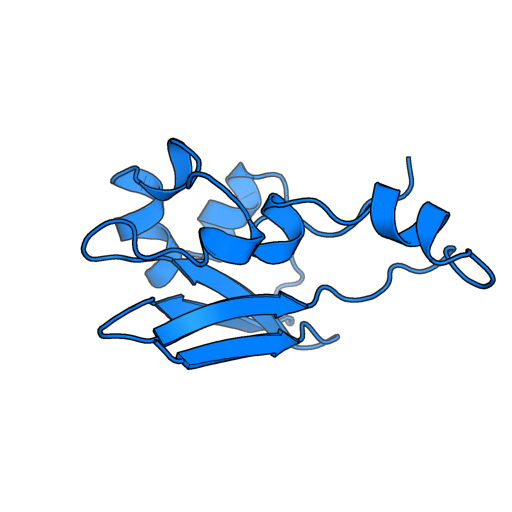N 1
ATOM 771 C CA . ILE A 1 98 ? -8.208 10.104 6.909 1.00 97.25 98 ILE A CA 1
ATOM 772 C C . ILE A 1 98 ? -7.656 9.062 5.925 1.00 97.25 98 ILE A C 1
ATOM 774 O O . ILE A 1 98 ? -6.514 8.619 6.063 1.00 97.25 98 ILE A O 1
ATOM 778 N N . ILE A 1 99 ? -8.440 8.677 4.911 1.00 97.50 99 ILE A N 1
ATOM 779 C CA . ILE A 1 99 ? -8.001 7.784 3.837 1.00 97.50 99 ILE A CA 1
ATOM 780 C C . ILE A 1 99 ? -7.439 8.613 2.687 1.00 97.50 99 ILE A C 1
ATOM 782 O O . ILE A 1 99 ? -8.157 9.278 1.944 1.00 97.50 99 ILE A O 1
ATOM 786 N N . THR A 1 100 ? -6.126 8.528 2.496 1.00 96.88 100 THR A N 1
ATOM 787 C CA . THR A 1 100 ? -5.429 9.216 1.404 1.00 96.88 100 THR A CA 1
ATOM 788 C C . THR A 1 100 ? -4.939 8.230 0.350 1.00 96.88 100 THR A C 1
ATOM 790 O O . THR A 1 100 ? -4.803 7.027 0.599 1.00 96.88 100 THR A O 1
ATOM 793 N N . ARG A 1 101 ? -4.585 8.740 -0.834 1.00 97.62 101 ARG A N 1
ATOM 794 C CA . ARG A 1 101 ? -3.902 7.956 -1.876 1.00 97.62 101 ARG A CA 1
ATOM 795 C C . ARG A 1 101 ? -2.695 7.192 -1.325 1.00 97.62 101 ARG A C 1
ATOM 797 O O . ARG A 1 101 ? -2.477 6.044 -1.691 1.00 97.62 101 ARG A O 1
ATOM 804 N N . ASP A 1 102 ? -1.931 7.822 -0.444 1.00 98.19 102 ASP A N 1
ATOM 805 C CA . ASP A 1 102 ? -0.691 7.263 0.080 1.00 98.19 102 ASP A CA 1
ATOM 806 C C . ASP A 1 102 ? -0.972 6.143 1.104 1.00 98.19 102 ASP A C 1
ATOM 808 O O . ASP A 1 102 ? -0.245 5.147 1.127 1.00 98.19 102 ASP A O 1
ATOM 812 N N . THR A 1 103 ? -2.090 6.215 1.848 1.00 98.31 103 THR A N 1
ATOM 813 C CA . THR A 1 103 ? -2.579 5.080 2.664 1.00 98.31 103 THR A CA 1
ATOM 814 C C . THR A 1 103 ? -3.000 3.892 1.800 1.00 98.31 103 THR A C 1
ATOM 816 O O . THR A 1 103 ? -2.670 2.750 2.109 1.00 98.31 103 THR A O 1
ATOM 819 N N . MET A 1 104 ? -3.626 4.158 0.650 1.00 98.50 104 MET A N 1
ATOM 820 C CA . MET A 1 104 ? -4.054 3.133 -0.308 1.00 98.50 104 MET A CA 1
ATOM 821 C C . MET A 1 104 ? -2.905 2.547 -1.149 1.00 98.50 104 MET A C 1
ATOM 823 O O . MET A 1 104 ? -3.091 1.530 -1.821 1.00 98.50 104 MET A O 1
ATOM 827 N N . LEU A 1 105 ? -1.710 3.148 -1.097 1.00 98.44 105 LEU A N 1
ATOM 828 C CA . LEU A 1 105 ? -0.468 2.598 -1.659 1.00 98.44 105 LEU A CA 1
ATOM 829 C C . LEU A 1 105 ? 0.428 1.933 -0.610 1.00 98.44 105 LEU A C 1
ATOM 831 O O . LEU A 1 105 ? 1.409 1.280 -0.975 1.00 98.44 105 LEU A O 1
ATOM 835 N N . GLY A 1 106 ? 0.084 2.081 0.671 1.00 98.56 106 GLY A N 1
ATOM 836 C CA . GLY A 1 106 ? 0.822 1.498 1.782 1.00 98.56 106 GLY A CA 1
ATOM 837 C C . GLY A 1 106 ? 2.086 2.256 2.180 1.00 98.56 106 GLY A C 1
ATOM 838 O O . GLY A 1 106 ? 2.883 1.720 2.944 1.00 98.56 106 GLY A O 1
ATOM 839 N N . VAL A 1 107 ? 2.289 3.485 1.695 1.00 98.62 107 VAL A N 1
ATOM 840 C CA . VAL A 1 107 ? 3.427 4.332 2.112 1.00 98.62 107 VAL A CA 1
ATOM 841 C C . VAL A 1 107 ? 3.092 5.240 3.300 1.00 98.62 107 VAL A C 1
ATOM 843 O O . VAL A 1 107 ? 3.979 5.867 3.869 1.00 98.62 107 VAL A O 1
ATOM 846 N N . ALA A 1 108 ? 1.822 5.273 3.708 1.00 98.25 108 ALA A N 1
ATOM 847 C CA . ALA A 1 108 ? 1.334 5.956 4.898 1.00 98.25 108 ALA A CA 1
ATOM 848 C C . ALA A 1 108 ? 0.286 5.096 5.626 1.00 98.25 108 ALA A C 1
ATOM 850 O O . ALA A 1 108 ? -0.234 4.125 5.074 1.00 98.25 108 ALA A O 1
ATOM 851 N N . VAL A 1 109 ? -0.046 5.482 6.857 1.00 97.88 109 VAL A N 1
ATOM 852 C CA . VAL A 1 109 ? -1.209 4.981 7.607 1.00 97.88 109 VAL A CA 1
ATOM 853 C C . VAL A 1 109 ? -2.182 6.138 7.857 1.00 97.88 109 VAL A C 1
ATOM 855 O O . VAL A 1 109 ? -1.725 7.287 7.876 1.00 97.88 109 VAL A O 1
ATOM 858 N N . PRO A 1 110 ? -3.494 5.880 8.013 1.00 97.81 110 PRO A N 1
ATOM 859 C CA . PRO A 1 110 ? -4.457 6.922 8.358 1.00 97.81 110 PRO A CA 1
ATOM 860 C C . PRO A 1 110 ? -4.049 7.631 9.655 1.00 97.81 110 PRO A C 1
ATOM 862 O O . PRO A 1 110 ? -3.613 6.980 10.605 1.00 97.81 110 PRO A O 1
ATOM 865 N N . LYS A 1 111 ? -4.167 8.961 9.690 1.00 93.69 111 LYS A N 1
ATOM 866 C CA . LYS A 1 111 ? -3.840 9.789 10.860 1.00 93.69 111 LYS A CA 1
ATOM 867 C C . LYS A 1 111 ? -5.071 10.586 11.269 1.00 93.69 111 LYS A C 1
ATOM 869 O O . LYS A 1 111 ? -5.729 11.152 10.403 1.00 93.69 111 LYS A O 1
ATOM 874 N N . LEU A 1 112 ? -5.363 10.605 12.566 1.00 90.19 112 LEU A N 1
ATOM 875 C CA . LEU A 1 112 ? -6.343 11.505 13.162 1.00 90.19 112 LEU A CA 1
ATOM 876 C C . LEU A 1 112 ? -5.622 12.848 13.325 1.00 90.19 112 LEU A C 1
ATOM 878 O O . LEU A 1 112 ? -4.612 12.901 14.028 1.00 90.19 112 LEU A O 1
ATOM 882 N N . GLU A 1 113 ? -6.048 13.870 12.589 1.00 69.50 113 GLU A N 1
ATOM 883 C CA . GLU A 1 113 ? -5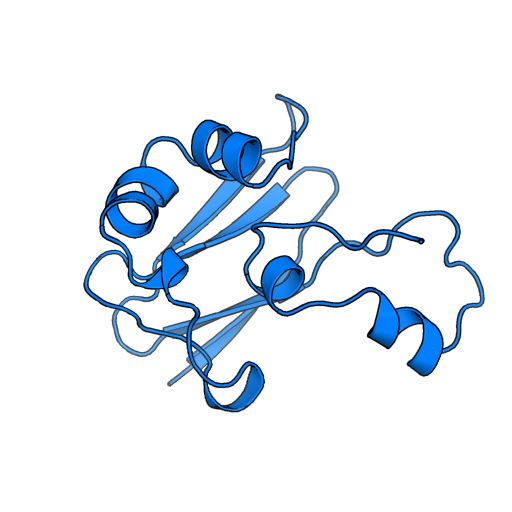.558 15.246 12.771 1.00 69.50 113 GLU A CA 1
ATOM 884 C C . GLU A 1 113 ? -6.159 15.891 14.023 1.00 69.50 113 GLU A C 1
ATOM 886 O O . GLU A 1 113 ? -7.354 15.632 14.303 1.00 69.50 113 GLU A O 1
#

Radius of gyration: 13.91 Å; chains: 1; bounding box: 34×24×34 Å

Secondary structure (DSSP, 8-state):
-EEEEEE-BTTEEEEEE-SSS----HHHH-SPPHHHHSHHHHHHTTT-HHHHHHHTT----TTSEEEEEE--TTEEEEEEPPPPTT-TT--HHHHHHH--HHHHHTSS-----

Sequence (113 aa):
TVLTVVPNTDTTHNIIVCTLCSCYPSGLLGIAPAWYKSREYRSRAVREPRSVLSEFGLQLPSAKSIRVHDSTADHRYLVLPERPEGTEGWSDDELRRIITRDTMLGVAVPKLE

InterPro domains:
  IPR004232 Nitrile hydratase alpha/Thiocyanate hydrolase gamma [PF02979] (3-108)
  IPR036648 Nitrile hydratase alpha /Thiocyanate hydrolase gamma superfamily [G3DSA:3.90.330.10] (1-113)
  IPR036648 Nitrile hydratase alpha /Thiocyanate hydrolase gamma superfamily [SSF56209] (2-111)

Foldseek 3Di:
DDEAEDEFDPQEFEAEAALVAQDEPCVPANDGDPVRRDNCCSVCCVPPVQVLLVVLVDHDDPRRYYHYHHPPDPYHYWYDYDDDPPCPPPDPVRSVVQDHSCCRRRSDHRDDD

Organism: NCBI:txid1486917

=== Feature glossary ===
Legend for the data blocks above and below:

— What the protein is —

The amino-acid sequence is the protein's primary structure: the linear order of residues from the N-terminus to the C-terminus, written in one-letter code. Everything else here — the 3D coordinates, the secondary structure, the domain annotations — is ultimately a consequence of this string.

Functional annotations link the protein to curated databases. InterPro entries identify conserved domains and families by matching the sequence against member-database signatures (Pfam, PROSITE, CDD, …). Gene Ontology (GO) terms describe molecular function, biological process, and cellular component in a controlled vocabulary. CATH places the structure in a hierarchical fold classification (Class/Architecture/Topology/Homologous-superfamily). The organism is the source species.

— Where its atoms are —

Atomic coordinates in PDBx/mmCIF format — the same representation the Protein Data Bank distributes. Each line of the _atom_site loop places one backbone atom in Cartesian space (units: ångströms, origin: arbitrary).

The six renders are orthographic views along the three Cartesian axes in both directions. Representation (cartoon, sticks, or surface) and color scheme (sequence-rainbow or by-chain) vary across proteins so the training set covers all the common visualization conventions.

— Local backbone conformation —

Eight-state secondary structure (DSSP): H is the canonical α-helix, G the tighter 3₁₀-helix, I the wider π-helix; E/B are β-structure, T and S are turns and bends, and '-' is everything else. DSSP derives these from the pattern of main-chain N–H···O=C hydrogen bonds, not from the sequence.

Three-state secondary structure (P-SEA) collapses the eight DSSP classes into helix (a), strand (b), and coil (c). P-SEA assigns these from Cα geometry alone — distances and angles — without requiring backbone oxygens, so it works on any Cα trace.

φ (phi) and ψ (psi) are the two rotatable backbone dihedrals per residue: φ is the C(i-1)–N–Cα–C torsion, ψ is the N–Cα–C–N(i+1) torsion, both in degrees on (−180°, 180°]. α-helical residues cluster near (−60°, −45°); β-strand residues near (−120°, +130°). A Ramachandran plot is simply a scatter of (φ, ψ) for every residue.

— Global shape and packing —

The geometric summary reports three shape descriptors. Rg (radius of gyration) measures how spread out the Cα atoms are about their centre of mass; compact globular proteins have small Rg, elongated or unfolded ones large. Cα contacts (<8 Å, |i−j|>4) count long-range residue pairs in spatial proximity — high for tightly packed folds, near zero for rods or random coil. The bounding-box extents give the protein's footprint along x, y, z in Å.

SASA measures how much of the protein is reachable by solvent. It is computed by rolling a water-sized probe over the atomic surface and summing the exposed area (Å²). Per-residue SASA distinguishes core (buried, low SASA) from surface (exposed, high SASA) residues; total SASA is a whole-molecule size measure.

Plot images: a contact map (which residues are close in 3D, as an N×N binary image), a Ramachandran scatter (backbone torsion angles, revealing secondary-structure composition at a glance), and — for AlphaFold structures — a PA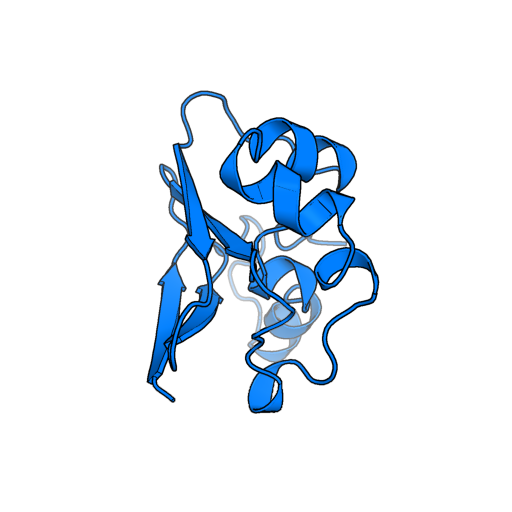E heatmap (pairwise prediction confidence).

— Structural neighborhood —

A 3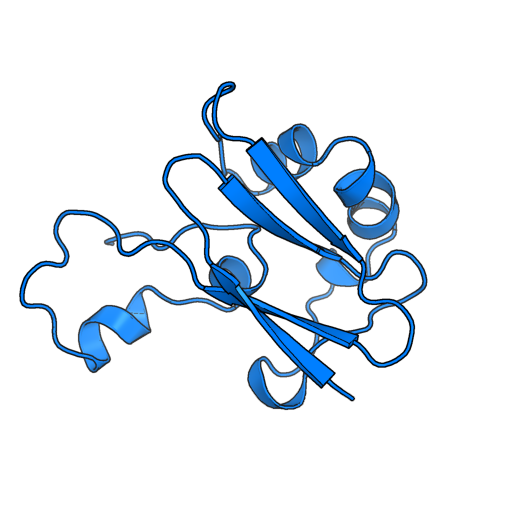Di character summarizes, for each residue, the relative orientation of the Cα frame of its nearest spatial neighbor. Because it encodes fold topology rather than chemistry, 3Di alignments detect remote structural similarity that sequence alignment misses.

The Foldseek neighbor list gives the closest experimentally determined structures in the PDB, ranked by structural alignment. TM-score near 1 means near-identical fold; near 0.3 means only rough topology match. This is how one finds what a novel AlphaFold prediction most resembles in the solved-structure universe.

— Confidence and disorder —

For AlphaFold models, the B-factor field carries pLDDT — the model's own estimate of local accuracy on a 0–100 scale. Regions with pLDDT<50 should be treated as essentially unmodeled; they often correspond to intrinsically disordered segments.

Crystallographic B-factors measure how much each atom's electron density is smeared out, in Å². They rise in mobile loops and surface residues and fall in the buried interior. In AlphaFold models this column is repurposed to hold pLDDT instead.

Predicted Aligned Error (PAE) is an AlphaFold confidence matrix: entry (i, j) is the expected error in the position of residue j, in ångströms, when the prediction is superimposed on the true structure at residue i. Low PAE within a block of residues means that block is internally rigid and well-predicted; high PAE between two blocks means their relative placement is uncertain even if each block individually is confident.